Protein AF-M7BP69-F1 (afdb_monomer)

Radius of gyration: 15.86 Å; Cα contacts (8 Å, |Δi|>4): 123; chains: 1; bounding box: 33×32×46 Å

InterPro domains:
  IPR050874 Diverse function phospholipase D-related protein [PTHR10185] (4-100)

pLDDT: mean 72.44, std 18.46, range [22.84, 95.88]

Secondary structure (DSSP, 8-state):
--------B---TT----TTS----BHHHHHHHHHHT-SSEEEEEES-----SSSTTTHHHHHHHHHHHHHHHTT-EEEEEESS-TTT-HHHHHHHHH-TT---------PPP-

Nearest PDB structures (foldseek):
  8v07-assembly2_D  TM=7.723E-01  e=3.847E-05  Mus musculus
  3d3k-assembly1_B  TM=4.698E-01  e=5.511E-01  Homo sapiens
  3d3j-assembly1_A-2  TM=4.623E-01  e=6.294E-01  Homo sapiens
  4grs-assembly1_B  TM=3.517E-01  e=4.621E+00  Thermotoga maritima MSB8

Mean predicted aligned error: 10.21 Å

Foldseek 3Di:
DDDDDFDEEADFPPDDDDPPDDDGHHPLNVLVVVLVPQDAEDADEDQDQDLDDPDPRNPSSVVSLVSLLVCLVVVHAYEYHYVDDCVPDPSSVVCVVRRVDHPHDPPNPPDDDD

Sequence (114 aa):
SLLRVALVENIPEGINYSDSAPFHLSLFQGWMNLLNMAEKSVDIVSSQWDLHHSHPSACQGQRLFEKLLELASRNIEIKLVSDILPSESKVLNDLKAKAAYASFDEEIIQFPQL

Structure (mmCIF, N/CA/C/O backbone):
data_AF-M7BP69-F1
#
_entry.id   AF-M7BP69-F1
#
loop_
_atom_site.group_PDB
_atom_site.id
_atom_site.type_symbol
_atom_site.label_atom_id
_atom_site.label_alt_id
_atom_site.label_comp_id
_atom_site.label_asym_id
_atom_site.label_entity_id
_atom_site.label_seq_id
_atom_site.pdbx_PDB_ins_code
_atom_site.Cartn_x
_atom_site.Cartn_y
_atom_site.Cartn_z
_atom_site.occupancy
_atom_site.B_iso_or_equiv
_atom_site.auth_seq_id
_atom_site.auth_comp_id
_atom_site.auth_asym_id
_atom_site.auth_atom_id
_atom_site.pdbx_PDB_model_num
ATOM 1 N N . SER A 1 1 ? -17.280 -17.880 -0.652 1.00 65.88 1 SER A N 1
ATOM 2 C CA . SER A 1 1 ? -16.281 -17.164 -1.468 1.00 65.88 1 SER A CA 1
ATOM 3 C C . SER A 1 1 ? -15.276 -18.183 -1.978 1.00 65.88 1 SER A C 1
ATOM 5 O O . SER A 1 1 ? -14.837 -18.995 -1.175 1.00 65.88 1 SER A O 1
ATOM 7 N N . LEU A 1 2 ? -14.986 -18.211 -3.281 1.00 83.12 2 LEU A N 1
ATOM 8 C CA . LEU A 1 2 ? -13.910 -19.033 -3.853 1.00 83.12 2 LEU A CA 1
ATOM 9 C C . LEU A 1 2 ? -12.613 -18.212 -3.823 1.00 83.12 2 LEU A C 1
ATOM 11 O O . LEU A 1 2 ? -12.638 -17.037 -4.191 1.00 83.12 2 LEU A O 1
ATOM 15 N N . LEU A 1 3 ? -11.504 -18.817 -3.390 1.00 84.75 3 LEU A N 1
ATOM 16 C CA . LEU A 1 3 ? -10.183 -18.184 -3.403 1.00 84.75 3 LEU A CA 1
ATOM 17 C C . LEU A 1 3 ? -9.781 -17.858 -4.850 1.00 84.75 3 LEU A C 1
ATOM 19 O O . LEU A 1 3 ? -9.814 -18.737 -5.710 1.00 84.75 3 LEU A O 1
ATOM 23 N N . ARG A 1 4 ? -9.394 -16.606 -5.118 1.00 87.69 4 ARG A N 1
ATOM 24 C CA . ARG A 1 4 ? -8.791 -16.199 -6.395 1.00 87.69 4 ARG A CA 1
ATOM 25 C C . ARG A 1 4 ? -7.318 -15.906 -6.170 1.00 87.69 4 ARG A C 1
ATOM 27 O O . ARG A 1 4 ? -6.979 -15.148 -5.268 1.00 87.69 4 ARG A O 1
ATOM 34 N N . VAL A 1 5 ? -6.474 -16.488 -7.009 1.00 89.44 5 VAL A N 1
ATOM 35 C CA . VAL A 1 5 ? -5.027 -16.264 -7.018 1.00 89.44 5 VAL A CA 1
ATOM 36 C C . VAL A 1 5 ? -4.654 -15.743 -8.400 1.00 89.44 5 VAL A C 1
ATOM 38 O O . VAL A 1 5 ? -5.169 -16.238 -9.402 1.00 89.44 5 VAL A O 1
ATOM 41 N N . ALA A 1 6 ? -3.784 -14.739 -8.452 1.00 88.75 6 ALA A N 1
ATOM 42 C CA . ALA A 1 6 ? -3.241 -14.194 -9.689 1.00 88.75 6 ALA A CA 1
ATOM 43 C C . ALA A 1 6 ? -1.716 -14.116 -9.578 1.00 88.75 6 ALA A C 1
ATOM 45 O O . ALA A 1 6 ? -1.194 -13.702 -8.544 1.00 88.75 6 ALA A O 1
ATOM 46 N N . LEU A 1 7 ? -1.020 -14.514 -10.643 1.00 90.56 7 LEU A N 1
ATOM 47 C CA . LEU A 1 7 ? 0.412 -14.273 -10.784 1.00 90.56 7 LEU A CA 1
ATOM 48 C C . LEU A 1 7 ? 0.621 -12.824 -11.230 1.00 90.56 7 LEU A C 1
ATOM 50 O O . LEU A 1 7 ? -0.021 -12.375 -12.181 1.00 90.56 7 LEU A O 1
ATOM 54 N N . VAL A 1 8 ? 1.512 -12.119 -10.540 1.00 87.75 8 VAL A N 1
ATOM 55 C CA . VAL A 1 8 ? 1.884 -10.735 -10.835 1.00 87.75 8 VAL A CA 1
ATOM 56 C C . VAL A 1 8 ? 3.399 -10.579 -10.786 1.00 87.75 8 VAL A C 1
ATOM 58 O O . VAL A 1 8 ? 4.065 -11.274 -10.021 1.00 87.75 8 VAL A O 1
ATOM 61 N N . GLU A 1 9 ? 3.939 -9.645 -11.563 1.00 84.00 9 GLU A N 1
ATOM 62 C CA . GLU A 1 9 ? 5.368 -9.314 -11.549 1.00 84.00 9 GLU A CA 1
ATOM 63 C C . GLU A 1 9 ? 5.630 -7.819 -11.743 1.00 84.00 9 GLU A C 1
ATOM 65 O O . GLU A 1 9 ? 4.752 -7.050 -12.144 1.00 84.00 9 GLU A O 1
ATOM 70 N N . ASN A 1 10 ? 6.855 -7.397 -11.440 1.00 80.06 10 ASN A N 1
ATOM 71 C CA . ASN A 1 10 ? 7.274 -6.022 -11.653 1.00 80.06 10 ASN A CA 1
ATOM 72 C C . ASN A 1 10 ? 7.492 -5.746 -13.150 1.00 80.06 10 ASN A C 1
ATOM 74 O O . ASN A 1 10 ? 8.392 -6.322 -13.755 1.00 80.06 10 ASN A O 1
ATOM 78 N N . ILE A 1 11 ? 6.708 -4.825 -13.714 1.00 77.25 11 ILE A N 1
ATOM 79 C CA . ILE A 1 11 ? 6.850 -4.367 -15.101 1.00 77.25 11 ILE A CA 1
ATOM 80 C C . ILE A 1 11 ? 7.357 -2.919 -15.062 1.00 77.25 11 ILE A C 1
ATOM 82 O O . ILE A 1 11 ? 6.598 -2.032 -14.648 1.00 77.25 11 ILE A O 1
ATOM 86 N N . PRO A 1 12 ? 8.612 -2.651 -15.466 1.00 72.06 12 PRO A N 1
ATOM 87 C CA . PRO A 1 12 ? 9.172 -1.309 -15.457 1.00 72.06 12 PRO A CA 1
ATOM 88 C C . PRO A 1 12 ? 8.421 -0.367 -16.395 1.00 72.06 12 PRO A C 1
ATOM 90 O O . PRO A 1 12 ? 8.035 -0.729 -17.508 1.00 72.06 12 PRO A O 1
ATOM 93 N N . GLU A 1 13 ? 8.267 0.881 -15.963 1.00 68.94 13 GLU A N 1
ATOM 94 C CA . GLU A 1 13 ? 7.768 1.941 -16.833 1.00 68.94 13 GLU A CA 1
ATOM 95 C C . GLU A 1 13 ? 8.804 2.298 -17.908 1.00 68.94 13 GLU A C 1
ATOM 97 O O . GLU A 1 13 ? 10.009 2.293 -17.659 1.00 68.94 13 GLU A O 1
ATOM 102 N N . GLY A 1 14 ? 8.335 2.642 -19.110 1.00 67.19 14 GLY A N 1
ATOM 103 C CA . GLY A 1 14 ? 9.197 3.123 -20.195 1.00 67.19 14 GLY A CA 1
ATOM 104 C C . GLY A 1 14 ? 9.932 2.035 -20.985 1.00 67.19 14 GLY A C 1
ATOM 105 O O . GLY A 1 14 ? 10.725 2.372 -21.862 1.00 67.19 14 GLY A O 1
ATOM 106 N N . ILE A 1 15 ? 9.658 0.753 -20.722 1.00 70.25 15 ILE A N 1
ATOM 107 C CA . ILE A 1 15 ? 10.142 -0.367 -21.537 1.00 70.25 15 ILE A CA 1
ATOM 108 C C . ILE A 1 15 ? 9.000 -0.880 -22.418 1.00 70.25 15 ILE A C 1
ATOM 110 O O . ILE A 1 15 ? 7.936 -1.248 -21.923 1.00 70.25 15 ILE A O 1
ATOM 114 N N . ASN A 1 16 ? 9.235 -0.923 -23.731 1.00 70.19 16 ASN A N 1
ATOM 115 C CA . ASN A 1 16 ? 8.309 -1.525 -24.686 1.00 70.19 16 ASN A CA 1
ATOM 116 C C . ASN A 1 16 ? 8.655 -3.004 -24.862 1.00 70.19 16 ASN A C 1
ATOM 118 O O . ASN A 1 16 ? 9.716 -3.343 -25.390 1.00 70.19 16 ASN A O 1
ATOM 122 N N . TYR A 1 17 ? 7.753 -3.872 -24.424 1.00 74.38 17 TYR A N 1
ATOM 123 C CA . TYR A 1 17 ? 7.842 -5.307 -24.661 1.00 74.38 17 TYR A CA 1
ATOM 124 C C . TYR A 1 17 ? 7.364 -5.639 -26.078 1.00 74.38 17 TYR A C 1
ATOM 126 O O . TYR A 1 17 ? 6.550 -4.914 -26.649 1.00 74.38 17 TYR A O 1
ATOM 134 N N . SER A 1 18 ? 7.878 -6.723 -26.661 1.00 80.19 18 SER A N 1
ATOM 135 C CA . SER A 1 18 ? 7.396 -7.207 -27.956 1.00 80.19 18 SER A CA 1
ATOM 136 C C . SER A 1 18 ? 5.962 -7.727 -27.848 1.00 80.19 18 SER A C 1
ATOM 138 O O . SER A 1 18 ? 5.577 -8.267 -26.815 1.00 80.19 18 SER A O 1
ATOM 140 N N . ASP A 1 19 ? 5.203 -7.677 -28.945 1.00 76.56 19 ASP A N 1
ATOM 141 C CA . ASP A 1 19 ? 3.821 -8.191 -28.998 1.00 76.56 19 ASP A CA 1
ATOM 142 C C . ASP A 1 19 ? 3.712 -9.697 -28.681 1.00 76.56 19 ASP A C 1
ATOM 144 O O . ASP A 1 19 ? 2.643 -10.205 -28.353 1.00 76.56 19 ASP A O 1
ATOM 148 N N . SER A 1 20 ? 4.826 -10.425 -28.788 1.00 81.19 20 SER A N 1
ATOM 149 C CA . SER A 1 20 ? 4.950 -11.846 -28.453 1.00 81.19 20 SER A CA 1
ATOM 150 C C . SER A 1 20 ? 5.276 -12.127 -26.981 1.00 81.19 20 SER A C 1
ATOM 152 O O . SER A 1 20 ? 5.364 -13.296 -26.600 1.00 81.19 20 SER A O 1
ATOM 154 N N . ALA A 1 21 ? 5.509 -11.098 -26.162 1.00 74.88 21 ALA A N 1
ATOM 155 C CA . ALA A 1 21 ? 5.815 -11.277 -24.750 1.00 74.88 21 ALA A CA 1
ATOM 156 C C . ALA A 1 21 ? 4.568 -11.748 -23.977 1.00 74.88 21 ALA A C 1
ATOM 158 O O . ALA A 1 21 ? 3.451 -11.324 -24.289 1.00 74.88 21 ALA A O 1
ATOM 159 N N . PRO A 1 22 ? 4.722 -12.604 -22.951 1.00 68.25 22 PRO A N 1
ATOM 160 C CA . PRO A 1 22 ? 3.617 -12.944 -22.065 1.00 68.25 22 PRO A CA 1
ATOM 161 C C . PRO A 1 22 ? 3.046 -11.680 -21.414 1.00 68.25 22 PRO A C 1
ATOM 163 O O . PRO A 1 22 ? 3.773 -10.927 -20.776 1.00 68.25 22 PRO A O 1
ATOM 166 N N . PHE A 1 23 ? 1.741 -11.450 -21.562 1.00 71.19 23 PHE A N 1
ATOM 167 C CA . PHE A 1 23 ? 1.052 -10.356 -20.882 1.00 71.19 23 PHE A CA 1
ATOM 168 C C . PHE A 1 23 ? 0.433 -10.873 -19.581 1.00 71.19 23 PHE A C 1
ATOM 170 O O . PHE A 1 23 ? -0.581 -11.572 -19.596 1.00 71.19 23 PHE A O 1
ATOM 177 N N . HIS A 1 24 ? 1.039 -10.540 -18.447 1.00 78.62 24 HIS A N 1
ATOM 178 C CA . HIS A 1 24 ? 0.480 -10.778 -17.113 1.00 78.62 24 HIS A CA 1
ATOM 179 C C . HIS A 1 24 ? 0.059 -9.462 -16.454 1.00 78.62 24 HIS A C 1
ATOM 181 O O . HIS A 1 24 ? 0.529 -8.376 -16.802 1.00 78.62 24 HIS A O 1
ATOM 187 N N . LEU A 1 25 ? -0.810 -9.573 -15.449 1.00 83.81 25 LEU A N 1
ATOM 188 C CA . LEU A 1 25 ? -1.171 -8.452 -14.591 1.00 83.81 25 LEU A CA 1
ATOM 189 C C . LEU A 1 25 ? 0.092 -7.915 -13.901 1.00 83.81 25 LEU A C 1
ATOM 191 O O . LEU A 1 25 ? 0.840 -8.686 -13.298 1.00 83.81 25 LEU A O 1
ATOM 195 N N . SER A 1 26 ? 0.343 -6.607 -13.977 1.00 86.00 26 SER A N 1
ATOM 196 C CA . SER A 1 26 ? 1.507 -6.039 -13.295 1.00 86.00 26 SER A CA 1
ATOM 197 C C . SER A 1 26 ? 1.311 -6.060 -11.780 1.00 86.00 26 SER A C 1
ATOM 199 O O . SER A 1 26 ? 0.187 -5.964 -11.280 1.00 86.00 26 SER A O 1
ATOM 201 N N . LEU A 1 27 ? 2.410 -6.130 -11.031 1.00 85.44 27 LEU A N 1
ATOM 202 C CA . LEU A 1 27 ? 2.410 -6.046 -9.572 1.00 85.44 27 LEU A CA 1
ATOM 203 C C . LEU A 1 27 ? 1.693 -4.776 -9.106 1.00 85.44 27 LEU A C 1
ATOM 205 O O . LEU A 1 27 ? 0.828 -4.849 -8.237 1.00 85.44 27 LEU A O 1
ATOM 209 N N . PHE A 1 28 ? 1.965 -3.637 -9.748 1.00 85.06 28 PHE A N 1
ATOM 210 C CA . PHE A 1 28 ? 1.271 -2.379 -9.474 1.00 85.06 28 PHE A CA 1
ATOM 211 C C . PHE A 1 28 ? -0.248 -2.478 -9.681 1.00 85.06 28 PHE A C 1
ATOM 213 O O . PHE A 1 28 ? -1.018 -2.050 -8.823 1.00 85.06 28 PHE A O 1
ATOM 220 N N . GLN A 1 29 ? -0.708 -3.072 -10.784 1.00 88.00 29 GLN A N 1
ATOM 221 C CA . GLN A 1 29 ? -2.143 -3.250 -11.028 1.00 88.00 29 GLN A CA 1
ATOM 222 C C . GLN A 1 29 ? -2.775 -4.226 -10.030 1.00 88.00 29 GLN A C 1
ATOM 224 O O . GLN A 1 29 ? -3.890 -3.985 -9.571 1.00 88.00 29 GLN A O 1
ATOM 229 N N . GLY A 1 30 ? -2.064 -5.293 -9.656 1.00 90.88 30 GLY A N 1
ATOM 230 C CA . GLY A 1 30 ? -2.476 -6.210 -8.594 1.00 90.88 30 GLY A CA 1
ATOM 231 C C . GLY A 1 30 ? -2.711 -5.479 -7.272 1.00 90.88 30 GLY A C 1
ATOM 232 O O . GLY A 1 30 ? -3.789 -5.599 -6.689 1.00 90.88 30 GLY A O 1
ATOM 233 N N . TRP A 1 31 ? -1.753 -4.645 -6.860 1.00 91.38 31 TRP A N 1
ATOM 234 C CA . TRP A 1 31 ? -1.879 -3.776 -5.690 1.00 91.38 31 TRP A CA 1
ATOM 235 C C . TRP A 1 31 ? -3.088 -2.845 -5.780 1.00 91.38 31 TRP A C 1
ATOM 237 O O . TRP A 1 31 ? -3.922 -2.831 -4.877 1.00 91.38 31 TRP A O 1
ATOM 247 N N . MET A 1 32 ? -3.227 -2.099 -6.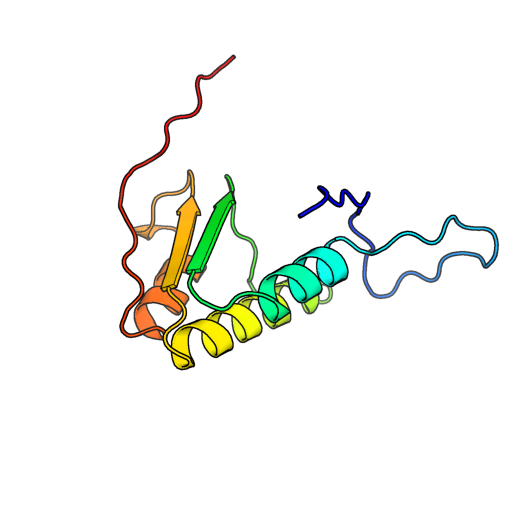878 1.00 93.62 32 MET A N 1
ATOM 248 C CA . MET A 1 32 ? -4.335 -1.156 -7.048 1.00 93.62 32 MET A CA 1
ATOM 249 C C . MET A 1 32 ? -5.697 -1.848 -7.011 1.00 93.62 32 MET A C 1
ATOM 251 O O . MET A 1 32 ? -6.632 -1.313 -6.420 1.00 93.62 32 MET A O 1
ATOM 255 N N . ASN A 1 33 ? -5.817 -3.045 -7.587 1.00 94.06 33 ASN A N 1
ATOM 256 C CA . ASN A 1 33 ? -7.052 -3.824 -7.532 1.00 94.06 33 ASN A CA 1
ATOM 257 C C . ASN A 1 33 ? -7.420 -4.194 -6.090 1.00 94.06 33 ASN A C 1
ATOM 259 O O . ASN A 1 33 ? -8.565 -3.988 -5.695 1.00 94.06 33 ASN A O 1
ATOM 263 N N . LEU A 1 34 ? -6.458 -4.675 -5.295 1.00 94.81 34 LEU A N 1
ATOM 264 C CA . LEU A 1 34 ? -6.684 -5.004 -3.883 1.00 94.81 34 LEU A CA 1
ATOM 265 C C . LEU A 1 34 ? -7.065 -3.762 -3.067 1.00 94.81 34 LEU A C 1
ATOM 267 O O . LEU A 1 34 ? -8.063 -3.778 -2.352 1.00 94.81 34 LEU A O 1
ATOM 271 N N . LEU A 1 35 ? -6.325 -2.663 -3.229 1.00 94.75 35 LEU A N 1
ATOM 272 C CA . LEU A 1 35 ? -6.580 -1.404 -2.525 1.00 94.75 35 LEU A CA 1
ATOM 273 C C . LEU A 1 35 ? -7.933 -0.784 -2.904 1.00 94.75 35 LEU A C 1
ATOM 275 O O . LEU A 1 35 ? -8.617 -0.222 -2.055 1.00 94.75 35 LEU A O 1
ATOM 279 N N . ASN A 1 36 ? -8.358 -0.903 -4.164 1.00 95.88 36 ASN A N 1
ATOM 280 C CA . ASN A 1 36 ? -9.673 -0.431 -4.606 1.00 95.88 36 ASN A CA 1
ATOM 281 C C . ASN A 1 36 ? -10.832 -1.254 -4.026 1.00 95.88 36 ASN A C 1
ATOM 283 O O . ASN A 1 36 ? -11.946 -0.743 -3.941 1.00 95.88 36 ASN A O 1
ATOM 287 N N . MET A 1 37 ? -10.577 -2.505 -3.636 1.00 94.94 37 MET A N 1
ATOM 288 C CA . MET A 1 37 ? -11.557 -3.386 -3.000 1.00 94.94 37 MET A CA 1
ATOM 289 C C . MET A 1 37 ? -11.585 -3.256 -1.471 1.00 94.94 37 MET A C 1
ATOM 291 O O . MET A 1 37 ? -12.447 -3.858 -0.834 1.00 94.94 37 MET A O 1
ATOM 295 N N . ALA A 1 38 ? -10.652 -2.515 -0.868 1.00 95.19 38 ALA A N 1
ATOM 296 C CA . ALA A 1 38 ? -10.591 -2.363 0.578 1.00 95.19 38 ALA A CA 1
ATOM 297 C C . ALA A 1 38 ? -11.782 -1.539 1.097 1.00 95.19 38 ALA A C 1
ATOM 299 O O . ALA A 1 38 ? -12.032 -0.420 0.646 1.00 95.19 38 ALA A O 1
ATOM 300 N N . GLU A 1 39 ? -12.501 -2.094 2.074 1.00 95.50 39 GLU A N 1
ATOM 301 C CA . GLU A 1 39 ? -13.652 -1.439 2.716 1.00 95.50 39 GLU A CA 1
ATOM 302 C C . GLU A 1 39 ? -13.442 -1.168 4.211 1.00 95.50 39 GLU A C 1
ATOM 304 O O . GLU A 1 39 ? -14.159 -0.351 4.782 1.00 95.50 39 GLU A O 1
ATOM 309 N N . LYS A 1 40 ? -12.496 -1.864 4.860 1.00 94.12 40 LYS A N 1
ATOM 310 C CA . LYS A 1 40 ? -12.319 -1.831 6.323 1.00 94.12 40 LYS A CA 1
ATOM 311 C C . LYS A 1 40 ? -10.887 -1.546 6.743 1.00 94.12 40 LYS A C 1
ATOM 313 O O . LYS A 1 40 ? -10.648 -0.558 7.426 1.00 94.12 40 LYS A O 1
ATOM 318 N N . SER A 1 41 ? -9.957 -2.394 6.316 1.00 93.88 41 SER A N 1
ATOM 319 C CA . SER A 1 41 ? -8.540 -2.251 6.625 1.00 93.88 41 SER A CA 1
ATOM 320 C C . SER A 1 41 ? -7.660 -2.663 5.450 1.00 93.88 41 SER A C 1
ATOM 322 O O . SER A 1 41 ? -8.090 -3.384 4.543 1.00 93.88 41 SER A O 1
ATOM 324 N N . VAL A 1 42 ? -6.423 -2.183 5.485 1.00 92.38 42 VAL A N 1
ATOM 325 C CA . VAL A 1 42 ? -5.309 -2.604 4.645 1.00 92.38 42 VAL A CA 1
ATOM 326 C C . VAL A 1 42 ? -4.117 -2.847 5.562 1.00 92.38 42 VAL A C 1
ATOM 328 O O . VAL A 1 42 ? -3.565 -1.902 6.123 1.00 92.38 42 VAL A O 1
ATOM 331 N N . ASP A 1 43 ? -3.712 -4.109 5.661 1.00 89.81 43 ASP A N 1
ATOM 332 C CA . ASP A 1 43 ? -2.562 -4.537 6.452 1.00 89.81 43 ASP A CA 1
ATOM 333 C C . ASP A 1 43 ? -1.459 -5.006 5.504 1.00 89.81 43 ASP A C 1
ATOM 335 O O . ASP A 1 43 ? -1.671 -5.904 4.682 1.00 89.81 43 ASP A O 1
ATOM 339 N N . ILE A 1 44 ? -0.285 -4.383 5.580 1.00 85.06 44 ILE A N 1
ATOM 340 C CA . ILE A 1 44 ? 0.845 -4.717 4.714 1.00 85.06 44 ILE A CA 1
ATOM 341 C C . ILE A 1 44 ? 2.110 -4.872 5.548 1.00 85.06 44 ILE A C 1
ATOM 343 O O . ILE A 1 44 ? 2.487 -3.984 6.309 1.00 85.06 44 ILE A O 1
ATOM 347 N N . VAL A 1 45 ? 2.801 -5.987 5.332 1.00 84.12 45 VAL A N 1
ATOM 348 C CA . VAL A 1 45 ? 4.100 -6.287 5.933 1.00 84.12 45 VAL A CA 1
ATOM 349 C C . VAL A 1 45 ? 5.137 -6.341 4.816 1.00 84.12 45 VAL A C 1
ATOM 351 O O . VAL A 1 45 ? 4.971 -7.092 3.855 1.00 84.12 45 VAL A O 1
ATOM 354 N N . SER A 1 46 ? 6.190 -5.534 4.925 1.00 79.62 46 SER A N 1
ATOM 355 C CA . SER A 1 46 ? 7.315 -5.526 3.984 1.00 79.62 46 SER A CA 1
ATOM 356 C C . SER A 1 46 ? 8.606 -5.218 4.727 1.00 79.62 46 SER A C 1
ATOM 358 O O . SER A 1 46 ? 8.601 -4.382 5.621 1.00 79.62 46 SER A O 1
ATOM 360 N N . SER A 1 47 ? 9.726 -5.826 4.339 1.00 74.38 47 SER A N 1
ATOM 361 C CA . SER A 1 47 ? 11.027 -5.541 4.961 1.00 74.38 47 SER A CA 1
ATOM 362 C C . SER A 1 47 ? 11.526 -4.121 4.666 1.00 74.38 47 SER A C 1
ATOM 364 O O . SER A 1 47 ? 12.167 -3.497 5.509 1.00 74.38 47 SER A O 1
ATOM 366 N N . GLN A 1 48 ? 11.199 -3.580 3.487 1.00 68.81 48 GLN A N 1
ATOM 367 C CA . GLN A 1 48 ? 11.576 -2.233 3.066 1.00 68.81 48 GLN A CA 1
ATOM 368 C C . GLN A 1 48 ? 10.449 -1.552 2.280 1.00 68.81 48 GLN A C 1
ATOM 370 O O . GLN A 1 48 ? 9.709 -2.187 1.524 1.00 68.81 48 GLN A O 1
ATOM 375 N N . TRP A 1 49 ? 10.350 -0.232 2.449 1.00 68.00 49 TRP A N 1
ATOM 376 C CA . TRP A 1 49 ? 9.369 0.630 1.797 1.00 68.00 49 TRP A CA 1
ATOM 377 C C . TRP A 1 49 ? 10.077 1.671 0.935 1.00 68.00 49 TRP A C 1
ATOM 379 O O . TRP A 1 49 ? 10.619 2.640 1.463 1.00 68.00 49 TRP A O 1
ATOM 389 N N . ASP A 1 50 ? 10.049 1.498 -0.386 1.00 62.09 50 ASP A N 1
ATOM 390 C CA . ASP A 1 50 ? 10.486 2.536 -1.326 1.00 62.09 50 ASP A CA 1
ATOM 391 C C . ASP A 1 50 ? 9.278 3.117 -2.066 1.00 62.09 50 ASP A C 1
ATOM 393 O O . ASP A 1 50 ? 8.925 2.713 -3.172 1.00 62.09 50 ASP A O 1
ATOM 397 N N . LEU A 1 51 ? 8.584 4.038 -1.391 1.00 62.03 51 LEU A N 1
ATOM 398 C CA . LEU A 1 51 ? 7.469 4.801 -1.964 1.00 62.03 51 LEU A CA 1
ATOM 399 C C . LEU A 1 51 ? 7.909 6.215 -2.398 1.00 62.03 51 LEU A C 1
ATOM 401 O O . LEU A 1 51 ? 7.066 7.075 -2.657 1.00 62.03 51 LEU A O 1
ATOM 405 N N . HIS A 1 52 ? 9.220 6.492 -2.441 1.00 56.50 52 HIS A N 1
ATOM 406 C CA . HIS A 1 52 ? 9.750 7.841 -2.644 1.00 56.50 52 HIS A CA 1
ATOM 407 C C . HIS A 1 52 ? 10.022 8.185 -4.119 1.00 56.50 52 HIS A C 1
ATOM 409 O O . HIS A 1 52 ? 10.299 7.341 -4.960 1.00 56.50 52 HIS A O 1
ATOM 415 N N . HIS A 1 53 ? 9.985 9.484 -4.419 1.00 52.44 53 HIS A N 1
ATOM 416 C CA . HIS A 1 53 ? 9.952 10.079 -5.761 1.00 52.44 53 HIS A CA 1
ATOM 417 C C . HIS A 1 53 ? 11.341 10.296 -6.391 1.00 52.44 53 HIS A C 1
ATOM 419 O O . HIS A 1 53 ? 11.476 11.073 -7.332 1.00 52.44 53 HIS A O 1
ATOM 425 N N . SER A 1 54 ? 12.404 9.690 -5.857 1.00 50.34 54 SER A N 1
ATOM 426 C CA . SER A 1 54 ? 13.783 10.029 -6.256 1.00 50.34 54 SER A CA 1
ATOM 427 C C . SER A 1 54 ? 14.255 9.364 -7.549 1.00 50.34 54 SER A C 1
ATOM 429 O O . SER A 1 54 ? 15.361 9.655 -7.997 1.00 50.34 54 SER A O 1
ATOM 431 N N . HIS A 1 55 ? 13.435 8.514 -8.175 1.00 49.22 55 HIS A N 1
ATOM 432 C CA . HIS A 1 55 ? 13.756 7.892 -9.457 1.00 49.22 55 HIS A CA 1
ATOM 433 C C . HIS A 1 55 ? 12.649 8.165 -10.491 1.00 49.22 55 HIS A C 1
ATOM 435 O O . HIS A 1 55 ? 11.473 8.076 -10.147 1.00 49.22 55 HIS A O 1
ATOM 441 N N . PRO A 1 56 ? 12.964 8.448 -11.768 1.00 44.59 56 PRO A N 1
ATOM 442 C CA . PRO A 1 56 ? 11.954 8.656 -12.816 1.00 44.59 56 PRO A CA 1
ATOM 443 C C . PRO A 1 56 ? 11.055 7.432 -13.085 1.00 44.59 56 PRO A C 1
ATOM 445 O O . PRO A 1 56 ? 10.022 7.570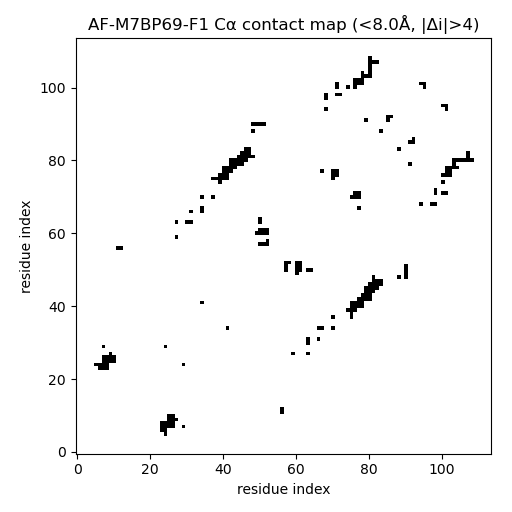 -13.728 1.00 44.59 56 PRO A O 1
ATOM 448 N N . SER A 1 57 ? 11.401 6.256 -12.549 1.00 50.94 57 SER A N 1
ATOM 449 C CA . SER A 1 57 ? 10.558 5.049 -12.535 1.00 50.94 57 SER A CA 1
ATOM 450 C C . SER A 1 57 ? 9.695 4.897 -11.267 1.00 5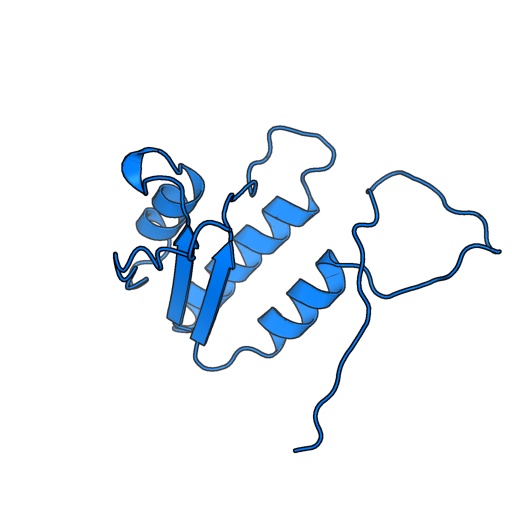0.94 57 SER A C 1
ATOM 452 O O . SER A 1 57 ? 9.079 3.853 -11.073 1.00 50.94 57 SER A O 1
ATOM 454 N N . ALA A 1 58 ? 9.655 5.901 -10.381 1.00 61.12 58 ALA A N 1
ATOM 455 C CA . ALA A 1 58 ? 8.961 5.854 -9.087 1.00 61.12 58 ALA A CA 1
ATOM 456 C C . ALA A 1 58 ? 7.475 6.267 -9.139 1.00 61.12 58 ALA A C 1
ATOM 458 O O . ALA A 1 58 ? 6.824 6.377 -8.097 1.00 61.12 58 ALA A O 1
ATOM 459 N N . CYS A 1 59 ? 6.904 6.485 -10.329 1.00 71.50 59 CYS A N 1
ATOM 460 C CA . CYS A 1 59 ? 5.503 6.890 -10.483 1.00 71.50 59 CYS A CA 1
ATOM 461 C C . CYS A 1 59 ? 4.525 5.870 -9.875 1.00 71.50 59 CYS A C 1
ATOM 463 O O . CYS A 1 59 ? 3.517 6.262 -9.286 1.00 71.50 59 CYS A O 1
ATOM 465 N N . GLN A 1 60 ? 4.825 4.571 -9.975 1.00 78.94 60 GLN A N 1
ATOM 466 C CA . GLN A 1 60 ? 4.003 3.506 -9.384 1.00 78.94 60 GLN A CA 1
ATOM 467 C C . GLN A 1 60 ? 4.004 3.565 -7.853 1.00 78.94 60 GLN A C 1
ATOM 469 O O . GLN A 1 60 ? 2.938 3.510 -7.241 1.00 78.94 60 GLN A O 1
ATOM 474 N N . GLY A 1 61 ? 5.181 3.737 -7.240 1.00 78.50 61 GLY A N 1
ATOM 475 C CA . GLY A 1 61 ? 5.321 3.864 -5.787 1.00 78.50 61 GLY A CA 1
ATOM 476 C C . GLY A 1 61 ? 4.587 5.090 -5.246 1.00 78.50 61 GLY A C 1
ATOM 477 O O . GLY A 1 61 ? 3.848 4.987 -4.268 1.00 78.50 61 GLY A O 1
ATOM 478 N N . GLN A 1 62 ? 4.691 6.225 -5.945 1.00 77.25 62 GLN A N 1
ATOM 479 C CA . GLN A 1 62 ? 3.980 7.444 -5.560 1.00 77.25 62 GLN A CA 1
ATOM 480 C C . GLN A 1 62 ? 2.457 7.295 -5.651 1.00 77.25 62 GLN A C 1
ATOM 482 O O . GLN A 1 62 ? 1.736 7.675 -4.731 1.00 77.25 62 GLN A O 1
ATOM 487 N N . ARG A 1 63 ? 1.950 6.699 -6.734 1.00 84.44 63 ARG A N 1
ATOM 488 C CA . ARG A 1 63 ? 0.510 6.440 -6.884 1.00 84.44 63 ARG A CA 1
ATOM 489 C C . ARG A 1 63 ? -0.015 5.484 -5.817 1.00 84.44 63 ARG A C 1
ATOM 491 O O . ARG A 1 63 ? -1.127 5.673 -5.330 1.00 84.44 63 ARG A O 1
ATOM 498 N N . LEU A 1 64 ? 0.774 4.476 -5.436 1.00 86.12 64 LEU A N 1
ATOM 499 C CA . LEU A 1 64 ? 0.426 3.575 -4.338 1.00 86.12 64 LEU A CA 1
ATOM 500 C C . LEU A 1 64 ? 0.292 4.351 -3.020 1.00 86.12 64 LEU A C 1
ATOM 502 O O . LEU A 1 64 ? -0.691 4.188 -2.301 1.00 86.12 64 LEU A O 1
ATOM 506 N N . PHE A 1 65 ? 1.247 5.236 -2.730 1.00 83.31 65 PHE A N 1
ATOM 507 C CA . PHE A 1 65 ? 1.221 6.088 -1.545 1.00 83.31 65 PHE A CA 1
ATOM 508 C C . PHE A 1 65 ? 0.003 7.023 -1.520 1.00 83.31 65 PHE A C 1
ATOM 510 O O . PHE A 1 65 ? -0.708 7.093 -0.517 1.00 83.31 65 PHE A O 1
ATOM 517 N N . GLU A 1 66 ? -0.290 7.698 -2.634 1.00 87.19 66 GLU A N 1
ATOM 518 C CA . GLU A 1 66 ? -1.486 8.538 -2.783 1.00 87.19 66 GLU A CA 1
ATOM 519 C C . GLU A 1 66 ? -2.772 7.737 -2.570 1.00 87.19 66 GLU A C 1
ATOM 521 O O . GLU A 1 66 ? -3.691 8.212 -1.902 1.00 87.19 66 GLU A O 1
ATOM 526 N N . LYS A 1 67 ? -2.824 6.496 -3.071 1.00 91.44 67 LYS A N 1
ATOM 527 C CA . LYS A 1 67 ? -3.972 5.616 -2.857 1.00 91.44 67 LYS A CA 1
ATOM 528 C C . LYS A 1 67 ? -4.149 5.252 -1.385 1.00 91.44 67 LYS A C 1
ATOM 530 O O . LYS A 1 67 ? -5.274 5.266 -0.894 1.00 91.44 67 LYS A O 1
ATOM 535 N N . LEU A 1 68 ? -3.067 4.950 -0.669 1.00 89.25 68 LEU A N 1
ATOM 536 C CA . LEU A 1 68 ? -3.124 4.665 0.769 1.00 89.25 68 LEU A CA 1
ATOM 537 C C . LEU A 1 68 ? -3.630 5.881 1.561 1.00 89.25 68 LEU A C 1
ATOM 539 O O . LEU A 1 68 ? -4.465 5.721 2.450 1.00 89.25 68 LEU A O 1
ATOM 543 N N . LEU A 1 69 ? -3.204 7.095 1.194 1.00 87.44 69 LEU A N 1
ATOM 544 C CA . LEU A 1 69 ? -3.733 8.334 1.773 1.00 87.44 69 LEU A CA 1
ATOM 545 C C . LEU A 1 69 ? -5.226 8.537 1.470 1.00 87.44 69 LEU A C 1
ATOM 547 O O . LEU A 1 69 ? -5.981 8.923 2.363 1.00 87.44 69 LEU A O 1
ATOM 551 N N . GLU A 1 70 ? -5.668 8.257 0.240 1.00 92.50 70 GLU A N 1
ATOM 552 C CA . GLU A 1 70 ? -7.088 8.304 -0.135 1.00 92.50 70 GLU A CA 1
ATOM 553 C C . GLU A 1 70 ? -7.917 7.350 0.740 1.00 92.50 70 GLU A C 1
ATOM 555 O O . GLU A 1 70 ? -8.943 7.753 1.289 1.00 92.50 70 GLU A O 1
ATOM 560 N N . LEU A 1 71 ? -7.467 6.105 0.919 1.00 90.94 71 LEU A N 1
ATOM 561 C CA . LEU A 1 71 ? -8.159 5.121 1.755 1.00 90.94 71 LEU A CA 1
ATOM 562 C C . LEU A 1 71 ? -8.204 5.559 3.224 1.00 90.94 71 LEU A C 1
ATOM 564 O O . LEU A 1 71 ? -9.278 5.540 3.827 1.00 90.94 71 LEU A O 1
ATOM 568 N N . ALA A 1 72 ? -7.085 6.042 3.770 1.00 86.06 72 ALA A N 1
ATOM 569 C CA . ALA A 1 72 ? -7.041 6.581 5.126 1.00 86.06 72 ALA A CA 1
ATOM 570 C C . ALA A 1 72 ? -8.030 7.748 5.313 1.00 86.06 72 ALA A C 1
ATOM 572 O O . ALA A 1 72 ? -8.744 7.803 6.312 1.00 86.06 72 ALA A O 1
ATOM 573 N N . SER A 1 73 ? -8.155 8.642 4.321 1.00 88.06 73 SER A N 1
ATOM 574 C CA . SER A 1 73 ? -9.122 9.753 4.358 1.00 88.06 73 SER A CA 1
ATOM 575 C C . SER A 1 73 ? -10.589 9.299 4.367 1.00 88.06 73 SER A C 1
ATOM 577 O O . SER A 1 73 ? -11.472 10.044 4.789 1.00 88.06 73 SER A O 1
ATOM 579 N N . ARG A 1 74 ? -10.852 8.061 3.929 1.00 91.50 74 ARG A N 1
ATOM 580 C CA . ARG A 1 74 ? -12.169 7.407 3.937 1.00 91.50 74 ARG A CA 1
ATOM 581 C C . ARG A 1 74 ? -12.418 6.580 5.205 1.00 91.50 74 ARG A C 1
ATOM 583 O O . ARG A 1 74 ? -13.389 5.829 5.240 1.00 91.50 74 ARG A O 1
ATOM 590 N N . ASN A 1 75 ? -11.576 6.724 6.232 1.00 88.12 75 ASN A N 1
ATOM 591 C CA . ASN A 1 75 ? -11.605 5.947 7.478 1.00 88.12 75 ASN A CA 1
ATOM 592 C C . ASN A 1 75 ? -11.387 4.436 7.282 1.00 88.12 75 ASN A C 1
ATOM 594 O O . ASN A 1 75 ? -11.899 3.633 8.059 1.00 88.12 75 ASN A O 1
ATOM 598 N N . ILE A 1 76 ? -10.640 4.045 6.247 1.00 90.38 76 ILE A N 1
ATOM 599 C CA . ILE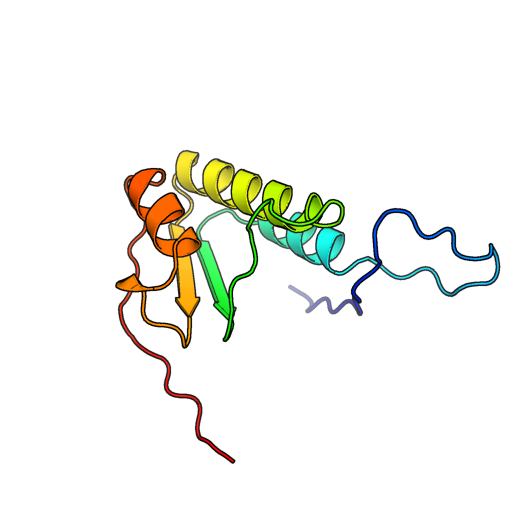 A 1 76 ? -10.124 2.679 6.121 1.00 90.38 76 ILE A CA 1
ATOM 600 C C . ILE A 1 76 ? -8.827 2.615 6.928 1.00 90.38 76 ILE A C 1
ATOM 602 O O . ILE A 1 76 ? -7.933 3.436 6.724 1.00 90.38 76 ILE A O 1
ATOM 606 N N . GLU A 1 77 ? -8.732 1.661 7.852 1.00 88.69 77 GLU A N 1
ATOM 607 C CA . GLU A 1 77 ? -7.554 1.496 8.706 1.00 88.69 77 GLU A CA 1
ATOM 608 C C . GLU A 1 77 ? -6.352 1.045 7.868 1.00 88.69 77 GLU A C 1
ATOM 610 O O . GLU A 1 77 ? -6.451 0.086 7.106 1.00 88.69 77 GLU A O 1
ATOM 615 N N . ILE A 1 78 ? -5.216 1.731 7.994 1.00 86.38 78 ILE A N 1
ATOM 616 C CA . ILE A 1 78 ? -3.988 1.387 7.271 1.00 86.38 78 ILE A CA 1
ATOM 617 C C . ILE A 1 78 ? -2.915 1.001 8.285 1.00 86.38 78 ILE A C 1
ATOM 619 O O . ILE A 1 78 ? -2.468 1.855 9.054 1.00 86.38 78 ILE A O 1
ATOM 623 N N . LYS A 1 79 ? -2.463 -0.256 8.245 1.00 84.88 79 LYS A N 1
ATOM 624 C CA . LYS A 1 79 ? -1.342 -0.755 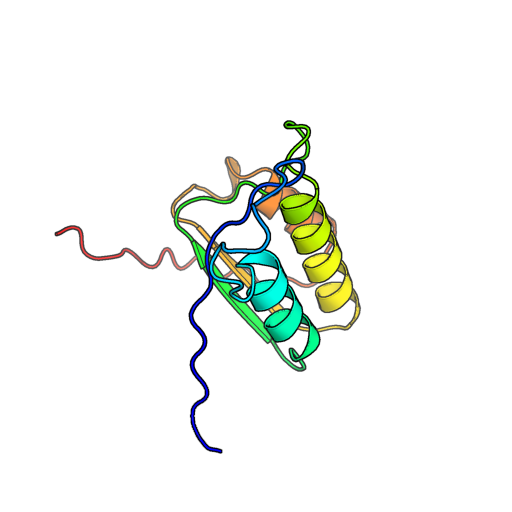9.048 1.00 84.88 79 LYS A CA 1
ATOM 625 C C . LYS A 1 79 ? -0.194 -1.161 8.144 1.00 84.88 79 LYS A C 1
ATOM 627 O O . LYS A 1 79 ? -0.321 -2.072 7.327 1.00 84.88 79 LYS A O 1
ATOM 632 N N . LEU A 1 80 ? 0.939 -0.488 8.303 1.00 80.88 80 LEU A N 1
ATOM 633 C CA . LEU A 1 80 ? 2.165 -0.826 7.589 1.00 80.88 80 LEU A CA 1
ATOM 634 C C . LEU A 1 80 ? 3.226 -1.270 8.588 1.00 80.88 80 LEU A C 1
ATOM 636 O O . LEU A 1 80 ? 3.609 -0.498 9.467 1.00 80.88 80 LEU A O 1
ATOM 640 N N . VAL A 1 81 ? 3.708 -2.496 8.420 1.00 77.50 81 VAL A N 1
ATOM 641 C CA . VAL A 1 81 ? 4.772 -3.090 9.231 1.00 77.50 81 VAL A CA 1
ATOM 642 C C . VAL A 1 81 ? 6.054 -3.136 8.405 1.00 77.50 81 VAL A C 1
ATOM 644 O O . VAL A 1 81 ? 6.030 -3.414 7.201 1.00 77.50 81 VAL A O 1
ATOM 647 N N . SER A 1 82 ? 7.168 -2.808 9.054 1.00 74.06 82 SER A N 1
ATOM 648 C CA . SER A 1 82 ? 8.493 -2.682 8.454 1.00 74.06 82 SER A CA 1
ATOM 649 C C . SER A 1 82 ? 9.556 -3.253 9.381 1.00 74.06 82 SER A C 1
ATOM 651 O O . SER A 1 82 ? 9.474 -3.036 10.588 1.00 74.06 82 SER A O 1
ATOM 653 N N . ASP A 1 83 ? 10.580 -3.898 8.817 1.00 71.50 83 ASP A N 1
ATOM 654 C CA . ASP A 1 83 ? 11.767 -4.321 9.581 1.00 71.50 83 ASP A CA 1
ATOM 655 C C . ASP A 1 83 ? 12.666 -3.121 9.938 1.00 71.50 83 ASP A C 1
ATOM 657 O O . ASP A 1 83 ? 13.438 -3.159 10.894 1.00 71.50 83 ASP A O 1
ATOM 661 N N . ILE A 1 84 ? 12.555 -2.031 9.172 1.00 65.25 84 ILE A N 1
ATOM 662 C CA . ILE A 1 84 ? 13.25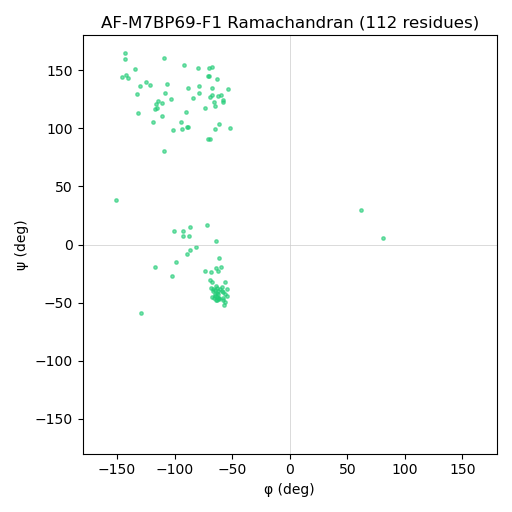0 -0.762 9.425 1.00 65.25 84 ILE A CA 1
ATOM 663 C C . ILE A 1 84 ? 12.529 0.021 10.529 1.00 65.25 84 ILE A C 1
ATOM 665 O O . ILE A 1 84 ? 11.303 0.164 10.487 1.00 65.25 84 ILE A O 1
ATOM 669 N N . LEU A 1 85 ? 13.298 0.594 11.464 1.00 58.12 85 LEU A N 1
ATOM 670 C CA . LEU A 1 85 ? 12.775 1.428 12.547 1.00 58.12 85 LEU A CA 1
ATOM 671 C C . LEU A 1 85 ? 11.900 2.573 11.993 1.00 58.12 85 LEU A C 1
ATOM 673 O O . LEU A 1 85 ? 12.322 3.282 11.074 1.00 58.12 85 LEU A O 1
ATOM 677 N N . PRO A 1 86 ? 10.709 2.840 12.566 1.00 57.06 86 PRO A N 1
ATOM 678 C CA . PRO A 1 86 ? 9.833 3.917 12.097 1.00 57.06 86 PRO A CA 1
ATOM 679 C C . PRO A 1 86 ? 10.505 5.298 12.073 1.00 57.06 86 PRO A C 1
ATOM 681 O O . PRO A 1 86 ? 10.227 6.106 11.191 1.00 57.06 86 PRO A O 1
ATOM 684 N N . SER A 1 87 ? 11.432 5.558 13.002 1.00 56.59 87 SER A N 1
ATOM 685 C CA . SER A 1 87 ? 12.234 6.789 13.053 1.00 56.59 87 SER A CA 1
ATOM 686 C C . SER A 1 87 ? 13.134 6.990 11.831 1.00 56.59 87 SER A C 1
ATOM 688 O O . SER A 1 87 ? 13.504 8.118 11.523 1.00 56.59 87 SER A O 1
ATOM 690 N N . GLU A 1 88 ? 13.468 5.912 11.127 1.00 62.19 88 GLU A N 1
ATOM 691 C CA . GLU A 1 88 ? 14.321 5.915 9.937 1.00 62.19 88 GLU A CA 1
ATOM 692 C C . GLU A 1 88 ? 13.496 5.869 8.641 1.00 62.19 88 GLU A C 1
ATOM 694 O O . GLU A 1 88 ? 13.995 6.194 7.563 1.00 62.19 88 GLU A O 1
ATOM 699 N N . SER A 1 89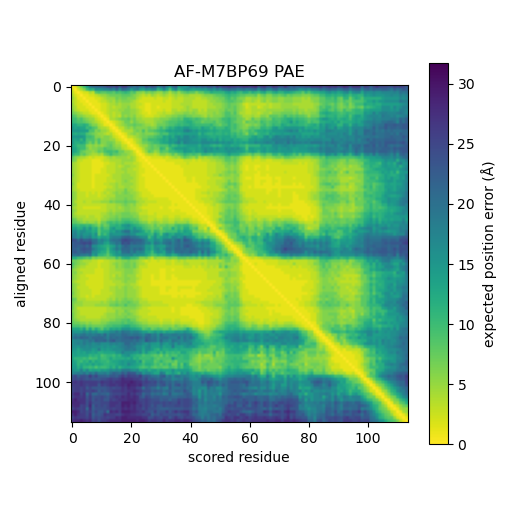 ? 12.203 5.533 8.730 1.00 65.38 89 SER A N 1
ATOM 700 C CA . SER A 1 89 ? 11.311 5.461 7.575 1.00 65.38 89 SER A CA 1
ATOM 701 C C . SER A 1 89 ? 10.557 6.770 7.349 1.00 65.38 89 SER A C 1
ATOM 703 O O . SER A 1 89 ? 9.512 7.041 7.945 1.00 65.38 89 SER A O 1
ATOM 705 N N . LYS A 1 90 ? 11.052 7.576 6.404 1.00 66.88 90 LYS A N 1
ATOM 706 C CA . LYS A 1 90 ? 10.369 8.795 5.940 1.00 66.88 90 LYS A CA 1
ATOM 707 C C . LYS A 1 90 ? 8.933 8.516 5.471 1.00 66.88 90 LYS A C 1
ATOM 709 O O . LYS A 1 90 ? 8.042 9.297 5.767 1.00 66.88 90 LYS A O 1
ATOM 714 N N . VAL A 1 91 ? 8.698 7.382 4.808 1.00 66.38 91 VAL A N 1
ATOM 715 C CA . VAL A 1 91 ? 7.376 6.980 4.296 1.00 66.38 91 VAL A CA 1
ATOM 716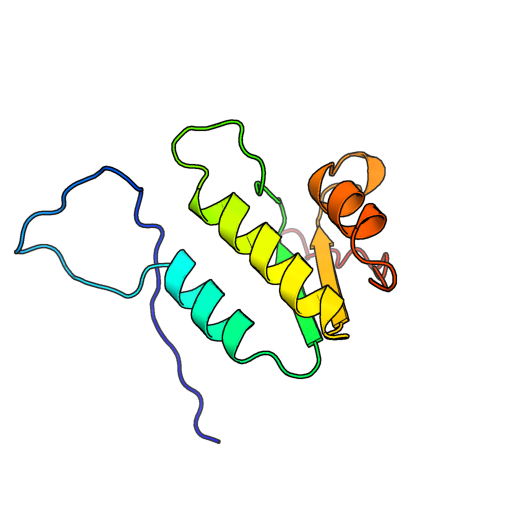 C C . VAL A 1 91 ? 6.372 6.762 5.426 1.00 66.38 91 VAL A C 1
ATOM 718 O O . VAL A 1 91 ? 5.255 7.277 5.366 1.00 66.38 91 VAL A O 1
ATOM 721 N N . LEU A 1 92 ? 6.770 6.026 6.469 1.00 69.19 92 LEU A N 1
ATOM 722 C CA . LEU A 1 92 ? 5.911 5.803 7.633 1.00 69.19 92 LEU A CA 1
ATOM 723 C C . LEU A 1 92 ? 5.640 7.120 8.360 1.00 69.19 92 LEU A C 1
ATOM 725 O O . LEU A 1 92 ? 4.509 7.368 8.766 1.00 69.19 92 LEU A O 1
ATOM 729 N N . ASN A 1 93 ? 6.645 7.989 8.468 1.00 71.94 93 ASN A N 1
ATOM 730 C CA . ASN A 1 93 ? 6.487 9.304 9.082 1.00 71.94 93 ASN A CA 1
ATOM 731 C C . ASN A 1 93 ? 5.562 10.225 8.266 1.00 71.94 93 ASN A C 1
ATOM 733 O O . ASN A 1 93 ? 4.711 10.892 8.850 1.00 71.94 93 ASN A O 1
ATOM 737 N N . ASP A 1 94 ? 5.654 10.214 6.935 1.00 70.06 94 ASP A N 1
ATOM 738 C CA . ASP A 1 94 ? 4.785 10.999 6.053 1.00 70.06 94 ASP A CA 1
ATOM 739 C C . ASP A 1 94 ? 3.331 10.493 6.085 1.00 70.06 94 ASP A C 1
ATOM 741 O O . ASP A 1 94 ? 2.403 11.304 6.073 1.00 70.06 94 ASP A O 1
ATOM 745 N N . LEU A 1 95 ? 3.110 9.173 6.178 1.00 69.19 95 LEU A N 1
ATOM 746 C CA . LEU A 1 95 ? 1.773 8.608 6.400 1.00 69.19 95 LEU A CA 1
ATOM 747 C C . LEU A 1 95 ? 1.241 8.959 7.784 1.00 69.19 95 LEU A C 1
ATOM 749 O O . LEU A 1 95 ? 0.108 9.411 7.874 1.00 69.19 95 LEU A O 1
ATOM 753 N N . LYS A 1 96 ? 2.045 8.831 8.845 1.00 69.31 96 LYS A N 1
ATOM 754 C CA . LYS A 1 96 ? 1.664 9.249 10.206 1.00 69.31 96 LYS A CA 1
ATOM 755 C C . LYS A 1 96 ? 1.268 10.723 10.258 1.00 69.31 96 LYS A C 1
ATOM 757 O O . LYS A 1 96 ? 0.277 11.074 10.885 1.00 69.31 96 LYS A O 1
ATOM 762 N N . ALA A 1 97 ? 2.026 11.585 9.583 1.00 67.75 97 ALA A N 1
ATOM 763 C CA . ALA A 1 97 ? 1.764 13.018 9.560 1.00 67.75 97 ALA A CA 1
ATOM 764 C C . ALA A 1 97 ? 0.492 13.385 8.774 1.00 67.75 97 ALA A C 1
ATOM 766 O O . ALA A 1 97 ? -0.144 14.391 9.083 1.00 67.75 97 ALA A O 1
ATOM 767 N N . LYS A 1 98 ? 0.128 12.599 7.750 1.00 66.12 98 LYS A N 1
ATOM 768 C CA . LYS A 1 98 ? -0.988 12.906 6.837 1.00 66.12 98 LYS A CA 1
ATOM 769 C C . LYS A 1 98 ? -2.269 12.115 7.115 1.00 66.12 98 LYS A C 1
ATOM 771 O O . LYS A 1 98 ? -3.350 12.604 6.800 1.00 66.12 98 LYS A O 1
ATOM 776 N N . ALA A 1 99 ? -2.171 10.926 7.700 1.00 57.09 99 ALA A N 1
ATOM 777 C CA . ALA A 1 99 ? -3.294 10.091 8.102 1.00 57.09 99 ALA A CA 1
ATOM 778 C C . ALA A 1 99 ? -3.509 10.244 9.613 1.00 57.09 99 ALA A C 1
ATOM 780 O O . ALA A 1 99 ? -2.842 9.604 10.418 1.00 57.09 99 ALA A O 1
ATOM 781 N N . ALA A 1 100 ? -4.465 11.088 10.005 1.00 49.69 100 ALA A N 1
ATOM 782 C CA . ALA A 1 100 ? -4.749 11.416 11.406 1.00 49.69 100 ALA A CA 1
ATOM 783 C C . ALA A 1 100 ? -5.251 10.237 12.281 1.00 49.69 100 ALA A C 1
ATOM 785 O O . ALA A 1 100 ? -5.551 10.456 13.450 1.00 49.69 100 ALA A O 1
ATOM 786 N N . TYR A 1 101 ? -5.331 9.005 11.758 1.00 46.19 101 TYR A N 1
ATOM 787 C CA . TYR A 1 101 ? -5.817 7.812 12.471 1.00 46.19 101 TYR A CA 1
ATOM 788 C C . TYR A 1 101 ? -5.178 6.500 11.981 1.00 46.19 101 TYR A C 1
ATOM 790 O O . TYR A 1 101 ? -5.855 5.483 11.870 1.00 46.19 101 TYR A O 1
ATOM 798 N N . ALA A 1 102 ? -3.886 6.493 11.661 1.00 45.31 102 ALA A N 1
ATOM 799 C CA . ALA A 1 102 ? -3.183 5.230 11.447 1.00 45.31 102 ALA A CA 1
ATOM 800 C C . ALA A 1 102 ? -2.605 4.739 12.787 1.00 45.31 102 ALA A C 1
ATOM 802 O O . ALA A 1 102 ? -1.597 5.250 13.279 1.00 45.31 102 ALA A O 1
ATOM 803 N N . SER A 1 103 ? -3.285 3.777 13.409 1.00 41.34 103 SER A N 1
ATOM 804 C CA . SER A 1 103 ? -2.729 2.928 14.463 1.00 41.34 103 SER A CA 1
ATOM 805 C C . SER A 1 103 ? -1.615 2.086 13.846 1.00 41.34 103 SER A C 1
ATOM 807 O O . SER A 1 103 ? -1.865 1.088 13.176 1.00 41.34 103 SER A O 1
ATOM 809 N N . PHE A 1 104 ? -0.370 2.514 14.035 1.00 44.69 104 PHE A N 1
ATOM 810 C CA . PHE A 1 104 ? 0.786 1.678 13.739 1.00 44.69 104 PHE A CA 1
ATOM 811 C C . PHE A 1 104 ? 1.083 0.868 14.991 1.00 44.69 104 PHE A C 1
ATOM 813 O O . PHE A 1 104 ? 1.651 1.399 15.944 1.00 44.69 104 PHE A O 1
ATOM 820 N N . ASP A 1 105 ? 0.663 -0.392 14.996 1.00 39.09 105 ASP A N 1
ATOM 821 C CA . ASP A 1 105 ? 1.089 -1.322 16.031 1.00 39.09 105 ASP A CA 1
ATOM 822 C C . ASP A 1 105 ? 2.605 -1.528 15.873 1.00 39.09 105 ASP A C 1
ATOM 824 O O . ASP A 1 105 ? 3.085 -1.958 14.825 1.00 39.09 105 ASP A O 1
ATOM 828 N N . GLU A 1 106 ? 3.370 -1.174 16.909 1.00 41.84 106 GLU A N 1
ATOM 829 C CA . GLU A 1 106 ? 4.828 -1.361 16.990 1.00 41.84 106 GLU A CA 1
ATOM 830 C C . GLU A 1 106 ? 5.231 -2.837 17.166 1.00 41.84 106 GLU A C 1
ATOM 832 O O . GLU A 1 106 ? 6.366 -3.130 17.548 1.00 41.84 106 GLU A O 1
ATOM 837 N N . GLU A 1 107 ? 4.333 -3.789 16.899 1.00 36.12 107 GLU A N 1
ATOM 838 C CA . GLU A 1 107 ? 4.695 -5.201 16.884 1.00 36.12 107 GLU A CA 1
ATOM 839 C C . GLU A 1 107 ? 5.569 -5.477 15.661 1.00 36.12 107 GLU A C 1
ATOM 841 O O . GLU A 1 107 ? 5.110 -5.797 14.564 1.00 36.12 107 GLU A O 1
ATOM 846 N N . ILE A 1 108 ? 6.876 -5.340 15.881 1.00 34.94 108 ILE A N 1
ATOM 847 C CA . ILE A 1 108 ? 7.918 -5.966 15.081 1.00 34.94 108 ILE A CA 1
ATOM 848 C C . ILE A 1 108 ? 7.568 -7.453 15.022 1.00 34.94 108 ILE A C 1
ATOM 850 O O . ILE A 1 108 ? 7.827 -8.206 15.964 1.00 34.94 108 ILE A O 1
ATOM 854 N N . ILE A 1 109 ? 6.965 -7.885 13.916 1.00 33.75 109 ILE A N 1
ATOM 855 C CA . ILE A 1 109 ? 6.848 -9.303 13.602 1.00 33.75 109 ILE A CA 1
ATOM 856 C C . ILE A 1 109 ? 8.268 -9.757 13.278 1.00 33.75 109 ILE A C 1
ATOM 858 O O . ILE A 1 109 ? 8.726 -9.656 12.144 1.00 33.75 109 ILE A O 1
ATOM 862 N N . GLN A 1 110 ? 8.998 -10.213 14.298 1.00 29.03 110 GLN A N 1
ATOM 863 C CA . GLN A 1 110 ? 10.274 -10.882 14.094 1.00 29.03 110 GLN A CA 1
ATOM 864 C C . GLN A 1 110 ? 10.013 -12.142 13.269 1.00 29.03 110 GLN A C 1
ATOM 866 O O . GLN A 1 110 ? 9.506 -13.143 13.779 1.00 29.03 110 GLN A O 1
ATOM 871 N N . PHE A 1 111 ? 10.350 -12.098 11.982 1.00 27.42 111 PHE A N 1
ATOM 872 C CA . PHE A 1 111 ? 10.413 -13.309 11.183 1.00 27.42 111 PHE A CA 1
ATOM 873 C C . PHE A 1 111 ? 11.576 -14.174 11.688 1.00 27.42 111 PHE A C 1
ATOM 875 O O . PHE A 1 111 ? 12.673 -13.649 11.916 1.00 27.42 111 PHE A O 1
ATOM 882 N N . PRO A 1 112 ? 11.371 -15.491 11.867 1.00 22.84 112 PRO A N 1
ATOM 883 C CA . PRO A 1 112 ? 12.465 -16.391 12.182 1.00 22.84 112 PRO A CA 1
ATOM 884 C C . PRO A 1 112 ? 13.511 -16.304 11.068 1.00 22.84 112 PRO A C 1
ATOM 886 O O . PRO A 1 112 ? 13.207 -16.514 9.894 1.00 22.84 112 PRO A O 1
ATOM 889 N N . GLN A 1 113 ? 14.737 -15.959 11.455 1.00 27.30 113 GLN A N 1
ATOM 890 C CA . GLN A 1 113 ? 15.903 -16.056 10.586 1.00 27.30 113 GLN A CA 1
ATOM 89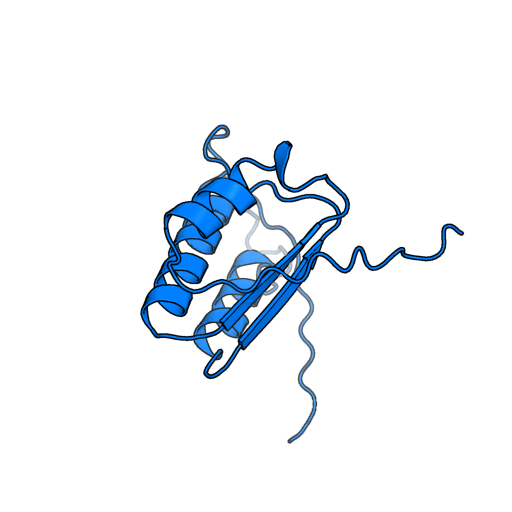1 C C . GLN A 1 113 ? 16.137 -17.550 10.309 1.00 27.30 113 GLN A C 1
ATOM 893 O O . GLN A 1 113 ? 16.240 -18.331 11.259 1.00 27.30 113 GLN A O 1
ATOM 898 N N . LEU A 1 114 ? 16.149 -17.940 9.032 1.00 31.30 114 LEU A N 1
ATOM 899 C CA . LEU A 1 114 ? 16.579 -19.272 8.592 1.00 31.30 114 LEU A CA 1
ATOM 900 C C . LEU A 1 114 ? 18.106 -19.374 8.605 1.00 31.30 114 LEU A C 1
ATOM 902 O O . LEU A 1 114 ? 18.758 -18.383 8.205 1.00 31.30 114 LEU A O 1
#

Organism: Chelonia mydas (NCBI:txid8469)

Solvent-accessible surface area (backbone atoms only — not comparable to full-atom values): 7397 Å² total; per-residue (Å²): 136,81,92,81,86,78,77,61,44,92,71,70,76,96,65,85,77,61,95,85,54,89,87,67,55,34,37,66,58,54,52,51,54,54,61,73,66,53,83,56,60,48,81,46,79,42,68,73,85,80,52,58,78,89,45,98,74,21,62,63,32,40,52,51,50,53,49,53,51,54,40,36,76,70,70,25,41,50,32,73,44,51,75,55,58,64,94,75,32,64,67,58,47,52,45,54,74,70,32,94,71,50,69,65,74,83,71,70,78,77,70,81,84,128